Protein AF-A0A099TD48-F1 (afdb_monomer_lite)

Sequence (73 aa):
MADDRLPTQTFHPNAGEKVMNRLKLILFTLNNYAAYAQDRAGAEMFGGQLRRKRTMARRDLVIKALDGLRQQP

Secondary structure (DSSP, 8-state):
--------------HHHHHHHHHHHHHHHHHHHHHHHHHHHHHHHH--HHHHHHHHHHHHHHHHHHHHHHH--

Structure (mmCIF, N/CA/C/O backbone):
data_AF-A0A099TD48-F1
#
_entry.id   AF-A0A099TD48-F1
#
loop_
_atom_site.group_PDB
_atom_site.id
_atom_site.type_symbol
_atom_site.label_atom_id
_atom_site.label_alt_id
_atom_site.label_comp_id
_atom_site.label_asym_id
_atom_site.label_entity_id
_atom_site.label_seq_id
_atom_site.pdbx_PDB_ins_code
_atom_site.Cartn_x
_atom_site.Cartn_y
_atom_site.Cartn_z
_atom_site.occupancy
_atom_site.B_iso_or_equiv
_atom_site.auth_seq_id
_atom_site.auth_comp_id
_atom_site.auth_asym_id
_atom_site.auth_atom_id
_atom_site.pdbx_PDB_model_num
ATOM 1 N N . MET A 1 1 ? -15.834 -42.280 25.114 1.00 53.00 1 MET A N 1
ATOM 2 C CA . MET A 1 1 ? -14.622 -41.439 25.041 1.00 53.00 1 MET A CA 1
ATOM 3 C C . MET A 1 1 ? -15.097 -40.001 25.141 1.00 53.00 1 MET A C 1
ATOM 5 O O . MET A 1 1 ? -15.954 -39.638 24.347 1.00 53.00 1 MET A O 1
ATOM 9 N N . ALA A 1 2 ? -14.693 -39.263 26.178 1.00 56.84 2 ALA A N 1
ATOM 10 C CA . ALA A 1 2 ? -15.079 -37.862 26.345 1.00 56.84 2 ALA A CA 1
ATOM 11 C C . ALA A 1 2 ? -14.291 -37.004 25.338 1.00 56.84 2 ALA A C 1
ATOM 13 O O . ALA A 1 2 ? -13.110 -37.253 25.114 1.00 56.84 2 ALA A O 1
ATOM 14 N N . ASP A 1 3 ? -14.971 -36.075 24.669 1.00 61.94 3 ASP A N 1
ATOM 15 C CA . ASP A 1 3 ? -14.398 -35.183 23.656 1.00 61.94 3 ASP A CA 1
ATOM 16 C C . ASP A 1 3 ? -13.639 -34.042 24.370 1.00 61.94 3 ASP A C 1
ATOM 18 O O . ASP A 1 3 ? -14.231 -33.031 24.739 1.00 61.94 3 ASP A O 1
ATOM 22 N N . ASP A 1 4 ? -12.335 -34.229 24.619 1.00 67.00 4 ASP A N 1
ATOM 23 C CA . ASP A 1 4 ? -11.429 -33.285 25.311 1.00 67.00 4 ASP A CA 1
ATOM 24 C C . ASP A 1 4 ? -11.002 -32.094 24.423 1.00 67.00 4 ASP A C 1
ATOM 26 O O . ASP A 1 4 ? -9.830 -31.710 24.347 1.00 67.00 4 ASP A O 1
ATOM 30 N N . ARG A 1 5 ? -11.939 -31.474 23.703 1.00 71.38 5 ARG A N 1
ATOM 31 C CA . ARG A 1 5 ? -11.650 -30.216 23.001 1.00 71.38 5 ARG A CA 1
ATOM 32 C C . ARG A 1 5 ? -11.732 -29.072 24.000 1.00 71.38 5 ARG A C 1
ATOM 34 O O . ARG A 1 5 ? -12.811 -28.730 24.478 1.00 71.38 5 ARG A O 1
ATOM 41 N N . LEU A 1 6 ? -10.580 -28.470 24.300 1.00 65.31 6 LEU A N 1
ATOM 42 C CA . LEU A 1 6 ? -10.505 -27.234 25.077 1.00 65.31 6 LEU A CA 1
ATOM 43 C C . LEU A 1 6 ? -11.444 -26.185 24.454 1.00 65.31 6 LEU A C 1
ATOM 45 O O . LEU A 1 6 ? -11.436 -26.023 23.229 1.00 65.31 6 LEU A O 1
ATOM 49 N N . PRO A 1 7 ? -12.245 -25.465 25.258 1.00 63.28 7 PRO A N 1
ATOM 50 C CA . PRO A 1 7 ? -13.104 -24.416 24.737 1.00 63.28 7 PRO A CA 1
ATOM 51 C C . PRO A 1 7 ? -12.236 -23.382 24.019 1.00 63.28 7 PRO A C 1
ATOM 53 O O . PRO A 1 7 ? -11.322 -22.805 24.608 1.00 63.28 7 PRO A O 1
ATOM 56 N N . THR A 1 8 ? -12.508 -23.166 22.731 1.00 63.25 8 THR A N 1
ATOM 57 C CA . THR A 1 8 ? -11.889 -22.101 21.939 1.00 63.25 8 THR A CA 1
ATOM 58 C C . THR A 1 8 ? -12.173 -20.777 22.639 1.00 63.25 8 THR A C 1
ATOM 60 O O . THR A 1 8 ? -13.293 -20.271 22.590 1.00 63.25 8 THR A O 1
ATOM 63 N N . GLN A 1 9 ? -11.181 -20.241 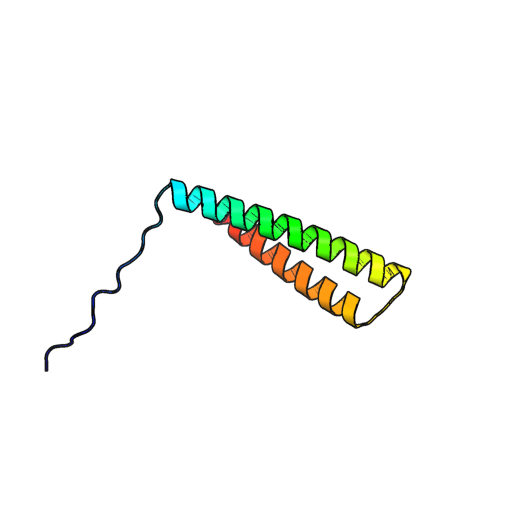23.349 1.00 60.25 9 GLN A N 1
ATOM 64 C CA . GLN A 1 9 ? -11.308 -18.965 24.036 1.00 60.25 9 GLN A CA 1
ATOM 65 C C . GLN A 1 9 ? -11.435 -17.882 22.961 1.00 60.25 9 GLN A C 1
ATOM 67 O O . GLN A 1 9 ? -10.482 -17.576 22.242 1.00 60.25 9 GLN A O 1
ATOM 72 N N . THR A 1 10 ? -12.636 -17.337 22.791 1.00 61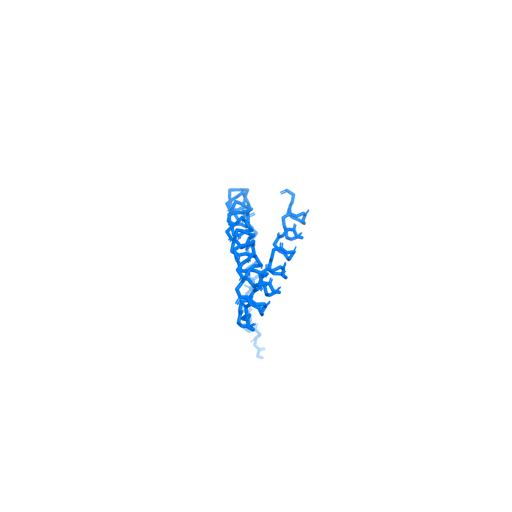.06 10 THR A N 1
ATOM 73 C CA . THR A 1 10 ? -12.863 -16.210 21.892 1.00 61.06 10 THR A CA 1
ATOM 74 C C . THR A 1 10 ? -12.291 -14.960 22.547 1.00 61.06 10 THR A C 1
ATOM 76 O O . THR A 1 10 ? -12.878 -14.385 23.462 1.00 61.06 10 THR A O 1
ATOM 79 N N . PHE A 1 11 ? -11.107 -14.539 22.100 1.00 62.94 11 PHE A N 1
ATOM 80 C CA . PHE A 1 11 ? -10.532 -13.261 22.505 1.00 62.94 11 PHE A CA 1
ATOM 81 C C . PHE A 1 11 ? -11.375 -12.129 21.917 1.00 62.94 11 PHE A C 1
ATOM 83 O O . PHE A 1 11 ? -11.327 -11.852 20.718 1.00 62.94 11 PHE A O 1
ATOM 90 N N . HIS A 1 12 ? -12.169 -11.481 22.765 1.00 64.88 12 HIS A N 1
ATOM 91 C CA . HIS A 1 12 ? -12.882 -10.263 22.409 1.00 64.88 12 HIS A CA 1
ATOM 92 C C . HIS A 1 12 ? -11.966 -9.070 22.697 1.00 64.88 12 HIS A C 1
ATOM 94 O O . HIS A 1 12 ? -11.707 -8.795 23.870 1.00 64.88 12 HIS A O 1
ATOM 100 N N . PRO A 1 13 ? -11.461 -8.359 21.672 1.00 66.12 13 PRO A N 1
ATOM 101 C CA . PRO A 1 13 ? -10.554 -7.248 21.904 1.00 66.12 13 PRO A CA 1
ATOM 102 C C . PRO A 1 13 ? -11.265 -6.138 22.678 1.00 66.12 13 PRO A C 1
ATOM 104 O O . PRO A 1 13 ? -12.385 -5.737 22.328 1.00 66.12 13 PRO A O 1
ATOM 107 N N . ASN A 1 14 ? -10.612 -5.628 23.720 1.00 82.25 14 ASN A N 1
ATOM 108 C CA . ASN A 1 14 ? -11.135 -4.502 24.494 1.00 82.25 14 ASN A CA 1
ATOM 109 C C . ASN A 1 14 ? -11.008 -3.181 23.703 1.00 82.25 14 ASN A C 1
ATOM 111 O O . ASN A 1 14 ? -10.380 -3.119 22.644 1.00 82.25 14 ASN A O 1
ATOM 115 N N . ALA A 1 15 ? -11.624 -2.101 24.195 1.00 81.00 15 ALA A N 1
ATOM 116 C CA . ALA A 1 15 ? -11.621 -0.814 23.491 1.00 81.00 15 ALA A CA 1
ATOM 117 C C . ALA A 1 15 ? -10.200 -0.273 23.221 1.00 81.00 15 ALA A C 1
ATOM 119 O O . ALA A 1 15 ? -9.934 0.225 22.128 1.00 81.00 15 ALA A O 1
ATOM 120 N N . GLY A 1 16 ? -9.272 -0.427 24.172 1.00 84.06 16 GLY A N 1
ATOM 121 C CA . GLY A 1 16 ? -7.880 0.006 24.014 1.00 84.06 16 GLY A CA 1
ATOM 122 C C . GLY A 1 16 ? -7.128 -0.787 22.942 1.00 84.06 16 GLY A C 1
ATOM 123 O O . GLY A 1 16 ? -6.423 -0.212 22.112 1.00 84.06 16 GLY A O 1
ATOM 124 N N . GLU A 1 17 ? -7.333 -2.102 22.890 1.00 87.81 17 GLU A N 1
ATOM 125 C CA . GLU A 1 17 ? -6.753 -2.974 21.864 1.00 87.81 17 GLU A CA 1
ATOM 126 C C . GLU A 1 17 ? -7.300 -2.665 20.470 1.00 87.81 17 GLU A C 1
ATOM 128 O O . GLU A 1 17 ? -6.538 -2.656 19.502 1.00 87.81 17 GLU A O 1
ATOM 133 N N . LYS A 1 18 ? -8.596 -2.344 20.354 1.00 87.19 18 LYS A N 1
ATOM 134 C CA . LYS A 1 18 ? -9.205 -1.910 19.086 1.00 87.19 18 LYS A CA 1
ATOM 135 C C . LYS A 1 18 ? -8.554 -0.631 18.561 1.00 87.19 18 LYS A C 1
ATOM 137 O O . LYS A 1 18 ? -8.150 -0.594 17.400 1.00 87.19 18 LYS A O 1
ATOM 142 N N . VAL A 1 19 ? -8.386 0.380 19.417 1.00 90.44 19 VAL A N 1
ATOM 14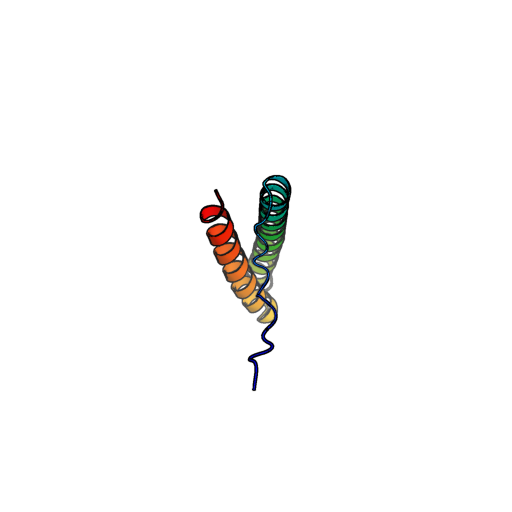3 C CA . VAL A 1 19 ? -7.719 1.643 19.053 1.00 90.44 19 VAL A CA 1
ATOM 144 C C . VAL A 1 19 ? -6.274 1.394 18.615 1.00 90.44 19 VAL A C 1
ATOM 146 O O . VAL A 1 19 ? -5.853 1.881 17.565 1.00 90.44 19 VAL A O 1
ATOM 149 N N . MET A 1 20 ? -5.519 0.592 19.369 1.00 93.62 20 MET A N 1
ATOM 150 C CA . MET A 1 20 ? -4.129 0.267 19.038 1.00 93.62 20 MET A CA 1
ATOM 151 C C . MET A 1 20 ? -4.013 -0.505 17.716 1.00 93.62 20 MET A C 1
ATOM 153 O O . MET A 1 20 ? -3.146 -0.205 16.897 1.00 93.62 20 MET A O 1
ATOM 157 N N . ASN A 1 21 ? -4.890 -1.478 17.471 1.00 91.75 21 ASN A N 1
ATOM 158 C CA . ASN A 1 21 ? -4.894 -2.241 16.222 1.00 91.75 21 ASN A CA 1
ATOM 159 C C . ASN A 1 21 ? -5.243 -1.359 15.020 1.00 91.75 21 ASN A C 1
ATOM 161 O O . ASN A 1 21 ? -4.581 -1.457 13.985 1.00 91.75 21 ASN A O 1
ATOM 165 N N . ARG A 1 22 ? -6.203 -0.439 15.179 1.00 92.81 22 ARG A N 1
ATOM 166 C CA . ARG A 1 22 ? -6.521 0.568 14.162 1.00 92.81 22 ARG A CA 1
ATOM 167 C C . ARG A 1 22 ? -5.313 1.459 13.873 1.00 92.81 22 ARG A C 1
ATOM 169 O O . ARG A 1 22 ? -4.956 1.634 12.712 1.00 92.81 22 ARG A O 1
ATOM 176 N N . LEU A 1 23 ? -4.631 1.964 14.905 1.00 95.44 23 LEU A N 1
ATOM 177 C CA . LEU A 1 23 ? -3.424 2.784 14.744 1.00 95.44 23 LEU A CA 1
ATOM 178 C C . LEU A 1 23 ? -2.302 2.024 14.025 1.00 95.44 23 LEU A C 1
ATOM 180 O O . LEU A 1 23 ? -1.701 2.555 13.092 1.00 95.44 23 LEU A O 1
ATOM 184 N N . LYS A 1 24 ? -2.044 0.767 14.405 1.00 95.56 24 LYS A N 1
ATOM 185 C CA . LYS A 1 24 ? -1.069 -0.093 13.716 1.00 95.56 24 LYS A CA 1
ATOM 186 C C . LYS A 1 24 ? -1.414 -0.250 12.239 1.00 95.56 24 LYS A C 1
ATOM 188 O O . LYS A 1 24 ? -0.523 -0.157 11.397 1.00 95.56 24 LYS A O 1
ATOM 193 N N . LEU A 1 25 ? -2.692 -0.444 11.916 1.00 96.06 25 LEU A N 1
ATOM 194 C CA . LEU A 1 25 ? -3.144 -0.581 10.535 1.00 96.06 25 LEU A CA 1
ATOM 195 C C . LEU A 1 25 ? -3.012 0.736 9.751 1.00 96.06 25 LEU A C 1
ATOM 197 O O . LEU A 1 25 ? -2.588 0.709 8.596 1.00 96.06 25 LEU A O 1
ATOM 201 N N . ILE A 1 26 ? -3.272 1.889 10.377 1.00 96.94 26 ILE A N 1
ATOM 202 C CA . ILE A 1 26 ? -3.013 3.216 9.788 1.00 96.94 26 ILE A CA 1
ATOM 203 C C . ILE A 1 26 ? -1.523 3.372 9.466 1.00 96.94 26 ILE A C 1
ATOM 205 O O . ILE A 1 26 ? -1.168 3.665 8.324 1.00 96.94 26 ILE A O 1
ATOM 209 N N . LEU A 1 27 ? -0.641 3.126 10.439 1.00 97.81 27 LEU A N 1
ATOM 210 C CA . LEU A 1 27 ? 0.809 3.253 10.258 1.00 97.81 27 LEU A CA 1
ATOM 211 C C . LEU A 1 27 ? 1.337 2.289 9.188 1.00 97.81 27 LEU A C 1
ATOM 213 O O . LEU A 1 27 ? 2.133 2.679 8.332 1.00 97.81 27 LEU A O 1
ATOM 217 N N . PHE A 1 28 ? 0.847 1.047 9.183 1.00 96.69 28 PHE A N 1
ATOM 218 C CA . PHE A 1 28 ? 1.146 0.072 8.137 1.00 96.69 28 PHE A CA 1
ATOM 219 C C . PHE A 1 28 ? 0.731 0.585 6.753 1.00 96.69 28 PHE A C 1
ATOM 221 O O . PHE A 1 28 ? 1.511 0.486 5.802 1.00 96.69 28 PHE A O 1
ATOM 228 N N . THR A 1 29 ? -0.471 1.153 6.640 1.00 97.62 29 THR A N 1
ATOM 229 C CA . THR A 1 29 ? -1.006 1.689 5.380 1.00 97.62 29 THR A CA 1
ATOM 230 C C . THR A 1 29 ? -0.143 2.835 4.861 1.00 97.62 29 THR A C 1
ATOM 232 O O . THR A 1 29 ? 0.272 2.806 3.703 1.00 97.62 29 THR A O 1
ATOM 235 N N . LEU A 1 30 ? 0.195 3.803 5.721 1.00 97.94 30 LEU A N 1
ATOM 236 C CA . LEU A 1 30 ? 1.031 4.955 5.366 1.00 97.94 30 LEU A CA 1
ATOM 237 C C . LEU A 1 30 ? 2.417 4.523 4.875 1.00 97.94 30 LEU A C 1
ATOM 239 O O . LEU A 1 30 ? 2.868 4.972 3.821 1.00 97.94 30 LEU A O 1
ATOM 243 N N . ASN A 1 31 ? 3.063 3.599 5.589 1.00 97.88 31 ASN A N 1
ATOM 244 C CA . ASN A 1 31 ? 4.381 3.094 5.210 1.00 97.88 31 ASN A CA 1
ATOM 245 C C . ASN A 1 31 ? 4.352 2.366 3.853 1.00 97.88 31 ASN A C 1
ATOM 247 O O . ASN A 1 31 ? 5.211 2.577 2.996 1.00 97.88 31 ASN A O 1
ATOM 251 N N . ASN A 1 32 ? 3.336 1.529 3.620 1.00 97.81 32 ASN A N 1
ATOM 252 C CA . ASN A 1 32 ? 3.194 0.820 2.347 1.00 97.81 32 ASN A CA 1
ATOM 253 C C . ASN A 1 32 ? 2.857 1.760 1.187 1.00 97.81 32 ASN A C 1
ATOM 255 O O . ASN A 1 32 ? 3.342 1.536 0.078 1.00 97.81 32 ASN A O 1
ATOM 259 N N . TYR A 1 33 ? 2.073 2.809 1.432 1.00 98.00 33 TYR A N 1
ATOM 260 C CA . TYR A 1 33 ? 1.756 3.811 0.420 1.00 98.00 33 TYR A CA 1
ATOM 261 C C . TYR A 1 33 ? 2.991 4.624 0.010 1.00 98.00 33 TYR A C 1
ATOM 263 O O . TYR A 1 33 ? 3.236 4.807 -1.182 1.00 98.00 33 TYR A O 1
ATOM 271 N N . ALA A 1 34 ? 3.818 5.040 0.974 1.00 97.94 34 ALA A N 1
ATOM 272 C CA . ALA A 1 34 ? 5.082 5.717 0.687 1.00 97.94 34 ALA A CA 1
ATOM 273 C C . ALA A 1 34 ? 6.018 4.833 -0.157 1.00 97.94 34 ALA A C 1
ATOM 275 O O . ALA A 1 34 ? 6.529 5.274 -1.189 1.00 97.94 34 ALA A O 1
ATOM 276 N N . ALA A 1 35 ? 6.175 3.559 0.219 1.00 97.19 35 ALA A N 1
ATOM 277 C CA . A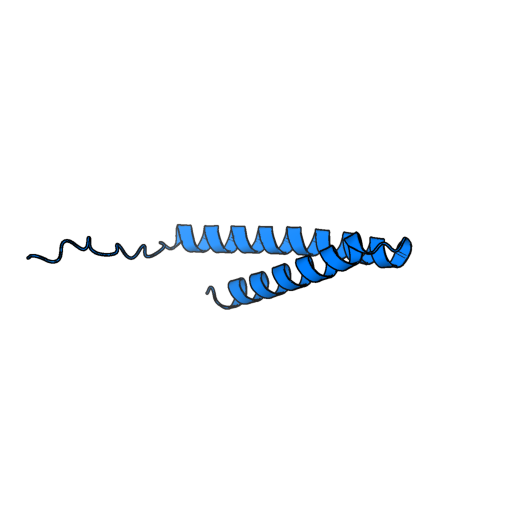LA A 1 35 ? 6.973 2.601 -0.545 1.00 97.19 35 ALA A CA 1
ATOM 278 C C . ALA A 1 35 ? 6.407 2.353 -1.956 1.00 97.19 35 ALA A C 1
ATOM 280 O O . ALA A 1 35 ? 7.167 2.284 -2.921 1.00 97.19 35 ALA A O 1
ATOM 281 N N . TYR A 1 36 ? 5.078 2.261 -2.098 1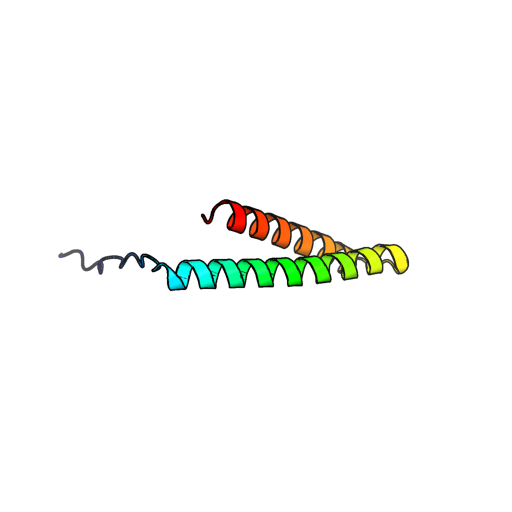.00 97.62 36 TYR A N 1
ATOM 282 C CA . TYR A 1 36 ? 4.405 2.180 -3.399 1.00 97.62 36 TYR A CA 1
ATOM 283 C C . TYR A 1 36 ? 4.774 3.368 -4.294 1.00 97.62 36 TYR A C 1
ATOM 285 O O . TYR A 1 36 ? 5.158 3.161 -5.446 1.00 97.62 36 TYR A O 1
ATOM 293 N N . ALA A 1 37 ? 4.685 4.593 -3.767 1.00 97.06 37 ALA A N 1
ATOM 294 C CA . ALA A 1 37 ? 4.978 5.806 -4.522 1.00 97.06 37 ALA A CA 1
ATOM 295 C C . ALA A 1 37 ? 6.445 5.846 -4.976 1.00 97.06 37 ALA A C 1
ATOM 297 O O . ALA A 1 37 ? 6.721 6.147 -6.136 1.00 97.06 37 ALA A O 1
ATOM 298 N N . GLN A 1 38 ? 7.376 5.460 -4.099 1.00 96.50 38 GLN A N 1
ATOM 299 C CA . GLN A 1 38 ? 8.804 5.380 -4.417 1.00 96.50 38 GLN A CA 1
ATOM 300 C C . GLN A 1 38 ? 9.115 4.326 -5.488 1.00 96.50 38 GLN A C 1
ATOM 302 O O . GLN A 1 38 ? 9.841 4.613 -6.443 1.00 96.50 38 GLN A O 1
ATOM 307 N N . ASP A 1 39 ? 8.570 3.111 -5.362 1.00 96.62 39 ASP A N 1
ATOM 308 C CA . ASP A 1 39 ? 8.776 2.058 -6.362 1.00 96.62 39 ASP A CA 1
ATOM 309 C C . ASP A 1 39 ? 8.142 2.439 -7.705 1.00 96.62 39 ASP A C 1
ATOM 311 O O . ASP A 1 39 ? 8.751 2.198 -8.747 1.00 96.62 39 ASP A O 1
ATOM 315 N N . ARG A 1 40 ? 6.961 3.078 -7.695 1.00 96.50 40 ARG A N 1
ATOM 316 C CA . ARG A 1 40 ? 6.284 3.558 -8.907 1.00 96.50 40 ARG A CA 1
ATOM 317 C C . ARG A 1 40 ? 7.094 4.637 -9.618 1.00 96.50 40 ARG A C 1
ATOM 319 O O . ARG A 1 40 ? 7.441 4.441 -10.777 1.00 96.50 40 ARG A O 1
ATOM 326 N N . ALA A 1 41 ? 7.439 5.721 -8.922 1.00 96.50 41 ALA A N 1
ATOM 327 C CA . ALA A 1 41 ? 8.247 6.799 -9.490 1.00 96.50 41 ALA A CA 1
ATOM 328 C C . ALA A 1 41 ? 9.594 6.260 -9.989 1.00 96.50 41 ALA A C 1
ATOM 330 O O . ALA A 1 41 ? 10.033 6.550 -11.096 1.00 96.50 41 ALA A O 1
ATOM 331 N N . GLY A 1 42 ? 10.214 5.371 -9.211 1.00 95.81 42 GLY A N 1
ATOM 332 C CA . GLY A 1 42 ? 11.439 4.695 -9.605 1.00 95.81 42 GLY A CA 1
ATOM 333 C C . GLY A 1 42 ? 11.302 3.834 -10.864 1.00 95.81 42 GLY A C 1
ATOM 334 O O . GLY A 1 42 ? 12.209 3.825 -11.691 1.00 95.81 42 GLY A O 1
ATOM 335 N N . ALA A 1 43 ? 10.190 3.114 -11.021 1.00 95.62 43 ALA A N 1
ATOM 336 C CA . ALA A 1 43 ? 9.911 2.305 -12.205 1.00 95.62 43 ALA A CA 1
ATOM 337 C C . ALA A 1 43 ? 9.559 3.150 -13.440 1.00 95.62 43 ALA A C 1
ATOM 339 O O . ALA A 1 43 ? 9.843 2.719 -14.557 1.00 95.62 43 ALA A O 1
ATOM 340 N N . GLU A 1 44 ? 8.940 4.316 -13.247 1.00 95.19 44 GLU A N 1
ATOM 341 C CA . GLU A 1 44 ? 8.622 5.282 -14.305 1.00 95.19 44 GLU A CA 1
ATOM 342 C C . GLU A 1 44 ? 9.888 6.003 -14.798 1.00 95.19 44 GLU A C 1
ATOM 344 O O . GLU A 1 44 ? 10.091 6.107 -16.003 1.00 95.19 44 GLU A O 1
ATOM 349 N N . MET A 1 45 ? 10.778 6.420 -13.891 1.00 95.75 45 MET A N 1
ATOM 350 C CA . MET A 1 45 ? 12.002 7.158 -14.239 1.00 95.75 45 MET A CA 1
ATOM 351 C C . MET A 1 45 ? 13.145 6.263 -14.729 1.00 95.75 45 MET A C 1
ATOM 353 O O . MET A 1 45 ? 13.839 6.613 -15.678 1.00 95.75 45 MET A O 1
ATOM 357 N N . PHE A 1 46 ? 13.370 5.119 -14.076 1.00 94.19 46 PHE A N 1
ATOM 358 C CA . PHE A 1 46 ?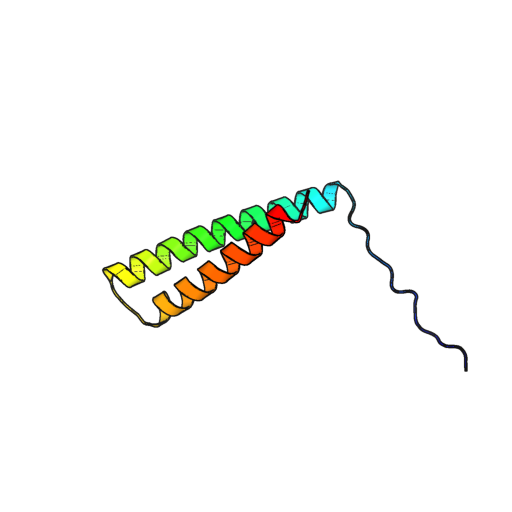 14.559 4.280 -14.302 1.00 94.19 46 PHE A CA 1
ATOM 359 C C . PHE A 1 46 ? 14.222 2.871 -14.805 1.00 94.19 46 PHE A C 1
ATOM 361 O O . PHE A 1 46 ? 15.117 2.075 -15.088 1.00 94.19 46 PHE A O 1
ATOM 368 N N . GLY A 1 47 ? 12.937 2.523 -14.904 1.00 92.38 47 GLY A N 1
ATOM 369 C CA . GLY A 1 47 ? 12.511 1.173 -15.254 1.00 92.38 47 GLY A CA 1
ATOM 370 C C . GLY A 1 47 ? 12.756 0.131 -14.152 1.00 92.38 47 GLY A C 1
ATOM 371 O O . GLY A 1 47 ? 12.869 0.432 -12.964 1.00 92.38 47 GLY A O 1
ATOM 372 N N . GLY A 1 48 ? 12.806 -1.142 -14.557 1.00 94.25 48 GLY A N 1
ATOM 373 C CA . GLY A 1 48 ? 13.103 -2.280 -13.678 1.00 94.25 48 GLY A CA 1
ATOM 374 C C . GLY A 1 48 ? 11.888 -3.143 -13.315 1.00 94.25 48 GLY A C 1
ATOM 375 O O . GLY A 1 48 ? 10.937 -2.698 -12.673 1.00 94.25 48 GLY A O 1
ATOM 376 N N . GLN A 1 49 ? 11.949 -4.428 -13.680 1.00 94.12 49 GLN A N 1
ATOM 377 C CA . GLN A 1 49 ? 10.866 -5.393 -13.434 1.00 94.12 49 GLN A CA 1
ATOM 378 C C . GLN A 1 49 ? 10.594 -5.623 -11.943 1.00 94.12 49 GLN A C 1
ATOM 380 O O . GLN A 1 49 ? 9.440 -5.741 -11.537 1.00 94.12 49 GLN A O 1
ATOM 385 N N . LEU A 1 50 ? 11.639 -5.635 -11.109 1.00 95.12 50 LEU A N 1
ATOM 386 C CA . LEU A 1 50 ? 11.480 -5.806 -9.665 1.00 95.12 50 LEU A CA 1
ATOM 387 C C . LEU A 1 50 ? 10.684 -4.653 -9.036 1.00 95.12 50 LEU A C 1
ATOM 389 O O . LEU A 1 50 ? 9.771 -4.913 -8.257 1.00 95.12 50 LEU A O 1
ATOM 393 N N . ARG A 1 51 ? 10.983 -3.398 -9.408 1.00 94.81 51 ARG A N 1
ATOM 394 C CA . ARG A 1 51 ? 10.249 -2.222 -8.910 1.00 94.81 51 ARG A CA 1
ATOM 395 C C . ARG A 1 51 ? 8.775 -2.305 -9.292 1.00 94.81 51 ARG A C 1
ATOM 397 O O . ARG A 1 51 ? 7.933 -2.209 -8.414 1.00 94.81 51 ARG A O 1
ATOM 404 N N . ARG A 1 52 ? 8.461 -2.627 -10.554 1.00 95.31 52 ARG A N 1
ATOM 405 C CA . ARG A 1 52 ? 7.071 -2.802 -11.025 1.00 95.31 52 ARG A CA 1
ATOM 406 C C . ARG A 1 52 ? 6.311 -3.880 -10.252 1.00 95.31 52 ARG A C 1
ATOM 408 O O . ARG A 1 52 ? 5.175 -3.649 -9.843 1.00 95.31 52 ARG A O 1
ATOM 415 N N . LYS A 1 53 ? 6.940 -5.035 -10.004 1.00 96.94 53 LYS A N 1
ATOM 416 C CA . LYS A 1 53 ? 6.338 -6.105 -9.190 1.00 96.94 53 LYS A CA 1
ATOM 417 C C . LYS A 1 53 ? 6.067 -5.637 -7.759 1.00 96.94 53 LYS A C 1
ATOM 419 O O . LYS A 1 53 ? 4.978 -5.874 -7.243 1.00 96.94 53 LYS A O 1
ATOM 424 N N . ARG A 1 54 ? 7.018 -4.931 -7.134 1.00 96.62 54 ARG A N 1
ATOM 425 C CA . ARG A 1 54 ? 6.818 -4.361 -5.794 1.00 96.62 54 ARG A CA 1
ATOM 426 C C . ARG A 1 54 ? 5.739 -3.281 -5.774 1.00 96.62 54 ARG A C 1
ATOM 428 O O . ARG A 1 54 ? 4.927 -3.297 -4.859 1.00 96.62 54 ARG A O 1
ATOM 435 N N . THR A 1 55 ? 5.660 -2.415 -6.786 1.00 96.94 55 THR A N 1
ATOM 436 C CA . THR A 1 55 ? 4.579 -1.428 -6.931 1.00 96.94 55 THR A CA 1
ATOM 437 C C . THR A 1 55 ? 3.213 -2.109 -6.888 1.00 96.94 55 THR A C 1
ATOM 439 O O . THR A 1 55 ? 2.357 -1.698 -6.109 1.00 96.94 55 THR A O 1
ATOM 442 N N . MET A 1 56 ? 3.011 -3.175 -7.670 1.00 96.12 56 MET A N 1
ATOM 443 C CA . MET A 1 56 ? 1.741 -3.912 -7.674 1.00 96.12 56 MET A CA 1
ATOM 444 C C . MET A 1 56 ? 1.452 -4.553 -6.312 1.00 96.12 56 MET A C 1
ATOM 446 O O . MET A 1 56 ? 0.386 -4.330 -5.747 1.00 96.12 56 MET A O 1
ATOM 450 N N . ALA A 1 57 ? 2.432 -5.243 -5.722 1.00 96.19 57 ALA A N 1
ATOM 451 C CA . ALA A 1 57 ? 2.264 -5.863 -4.406 1.00 96.19 57 ALA A CA 1
ATOM 452 C C . ALA A 1 57 ? 1.934 -4.839 -3.301 1.00 96.19 57 ALA A C 1
ATOM 454 O O . ALA A 1 57 ? 1.067 -5.078 -2.461 1.00 96.19 57 ALA A O 1
ATOM 455 N N . ARG A 1 58 ? 2.593 -3.672 -3.300 1.00 96.44 58 ARG A N 1
ATOM 456 C CA . ARG A 1 58 ? 2.323 -2.597 -2.333 1.00 96.44 58 ARG A CA 1
ATOM 457 C C . ARG A 1 58 ? 0.941 -1.988 -2.540 1.00 96.44 58 ARG A C 1
ATOM 459 O O . ARG A 1 58 ? 0.261 -1.724 -1.553 1.00 96.44 58 ARG A O 1
ATOM 466 N N . ARG A 1 59 ? 0.504 -1.809 -3.791 1.00 96.00 59 ARG A N 1
ATOM 467 C CA . ARG A 1 59 ? -0.854 -1.346 -4.108 1.00 96.00 59 ARG A CA 1
ATOM 468 C C . ARG A 1 59 ? -1.904 -2.276 -3.498 1.00 96.00 59 ARG A C 1
ATOM 470 O O . ARG A 1 59 ? -2.807 -1.792 -2.822 1.00 96.00 59 ARG A O 1
ATOM 477 N N . ASP A 1 60 ? -1.748 -3.585 -3.675 1.00 96.94 60 ASP A N 1
ATOM 478 C CA . ASP A 1 60 ? -2.694 -4.575 -3.147 1.00 96.94 60 ASP A CA 1
ATOM 479 C C . ASP A 1 60 ? -2.733 -4.577 -1.612 1.00 96.94 60 ASP A C 1
ATOM 481 O O . ASP A 1 60 ? -3.808 -4.657 -1.015 1.00 96.94 60 ASP A O 1
ATOM 485 N N . LEU A 1 61 ? -1.572 -4.441 -0.959 1.00 95.81 61 LEU A N 1
ATOM 486 C CA . LEU A 1 61 ? -1.488 -4.320 0.500 1.00 95.81 61 LEU A CA 1
ATOM 487 C C . LEU A 1 61 ? -2.182 -3.056 1.017 1.00 95.81 61 LEU A C 1
ATOM 489 O O . LEU A 1 61 ? -2.905 -3.130 2.008 1.00 95.81 61 LEU A O 1
ATOM 493 N N . VAL A 1 62 ? -1.990 -1.912 0.352 1.00 97.12 62 VAL A N 1
ATOM 494 C CA . VAL A 1 62 ? -2.638 -0.645 0.731 1.00 97.12 62 VAL A CA 1
ATOM 495 C C . VAL A 1 62 ? -4.154 -0.749 0.597 1.00 97.12 62 VAL A C 1
ATOM 497 O O . VAL A 1 62 ? -4.858 -0.346 1.517 1.00 97.12 62 VAL A O 1
ATOM 500 N N . ILE A 1 63 ? -4.665 -1.319 -0.499 1.00 96.75 63 ILE A N 1
ATOM 501 C CA . ILE A 1 63 ? -6.113 -1.491 -0.708 1.00 96.75 63 ILE A CA 1
ATOM 502 C C . ILE A 1 63 ? -6.714 -2.348 0.410 1.00 96.75 63 ILE A C 1
ATOM 504 O O . ILE A 1 63 ? -7.642 -1.908 1.082 1.00 96.75 63 ILE A O 1
ATOM 508 N N . LYS A 1 64 ? -6.127 -3.519 0.686 1.00 97.00 64 LYS A N 1
ATOM 509 C CA . LYS A 1 64 ? -6.600 -4.410 1.759 1.00 97.00 64 LYS A CA 1
ATOM 510 C C . LYS A 1 64 ? -6.556 -3.745 3.134 1.00 97.00 64 LYS A C 1
ATOM 512 O O . LYS A 1 64 ? -7.461 -3.942 3.941 1.00 97.00 64 LYS A O 1
ATOM 517 N N . ALA A 1 65 ? -5.516 -2.962 3.412 1.00 96.19 65 ALA A N 1
ATOM 518 C CA . ALA A 1 65 ? -5.390 -2.263 4.683 1.00 96.19 65 ALA A CA 1
ATOM 519 C C . ALA A 1 65 ? -6.434 -1.142 4.831 1.00 96.19 65 ALA A C 1
ATOM 521 O O . ALA A 1 65 ? -7.044 -1.020 5.891 1.00 96.19 65 ALA A O 1
ATOM 522 N N . LEU A 1 66 ? -6.701 -0.378 3.766 1.00 95.94 66 LEU A N 1
ATOM 523 C CA . LEU A 1 66 ? -7.770 0.625 3.739 1.00 95.94 66 LEU A CA 1
ATOM 524 C C . LEU A 1 66 ? -9.153 -0.007 3.915 1.00 95.94 66 LEU A C 1
ATOM 526 O O . LEU A 1 66 ? -9.970 0.525 4.666 1.00 95.94 66 LEU A O 1
ATOM 530 N N . ASP A 1 67 ? -9.410 -1.147 3.276 1.00 96.56 67 ASP A N 1
ATOM 531 C CA . ASP A 1 67 ? -10.660 -1.886 3.459 1.00 96.56 67 ASP A CA 1
ATOM 532 C C . ASP A 1 67 ? -10.806 -2.378 4.905 1.00 96.56 67 ASP A C 1
ATOM 534 O O . ASP A 1 67 ? -11.865 -2.206 5.508 1.00 96.56 67 ASP A O 1
ATOM 538 N N . GLY A 1 68 ? -9.726 -2.878 5.514 1.00 94.38 68 GLY A N 1
ATOM 539 C CA . GLY A 1 68 ? -9.700 -3.218 6.938 1.00 94.38 68 GLY A CA 1
ATOM 540 C C . GLY A 1 68 ? -9.991 -2.019 7.852 1.00 94.38 68 GLY A C 1
ATOM 541 O O . GLY A 1 68 ? -10.750 -2.149 8.810 1.00 94.38 68 GLY A O 1
ATOM 542 N N . LEU A 1 69 ? -9.457 -0.832 7.539 1.00 94.19 69 LEU A N 1
ATOM 543 C CA . LEU A 1 69 ? -9.726 0.402 8.293 1.00 94.19 69 LEU A CA 1
ATOM 544 C C . LEU A 1 69 ? -11.176 0.879 8.174 1.00 94.19 69 LEU A C 1
ATOM 546 O O . LEU A 1 69 ? -11.696 1.473 9.117 1.00 94.19 69 LEU A O 1
ATOM 550 N N . ARG A 1 70 ? -11.827 0.636 7.032 1.00 92.06 70 ARG A N 1
ATOM 551 C CA . ARG A 1 70 ? -13.250 0.954 6.820 1.00 92.06 70 ARG A CA 1
ATOM 552 C C . ARG A 1 70 ? -14.176 0.009 7.578 1.00 92.06 70 ARG A C 1
ATOM 554 O O . ARG A 1 70 ? -15.240 0.429 8.010 1.00 92.06 70 ARG A O 1
ATOM 561 N N . GLN A 1 71 ? -13.783 -1.255 7.712 1.00 89.81 71 GLN A N 1
ATOM 562 C CA . GLN A 1 71 ? -14.567 -2.282 8.404 1.00 89.81 71 GLN A CA 1
ATOM 563 C C . GLN A 1 71 ? -14.441 -2.204 9.929 1.00 89.81 71 GLN A C 1
ATOM 565 O O . GLN A 1 71 ? -15.300 -2.711 10.646 1.00 89.81 71 GLN A O 1
ATOM 570 N N . GLN A 1 72 ? -13.374 -1.583 10.435 1.00 76.25 72 GLN A N 1
ATOM 571 C CA . GLN A 1 72 ? -13.228 -1.288 11.855 1.00 76.25 72 GLN A CA 1
ATOM 572 C C . GLN A 1 72 ? -13.977 0.023 12.170 1.00 76.25 72 GLN A C 1
ATOM 574 O O . GLN A 1 72 ? -13.636 1.041 11.562 1.00 76.25 72 GLN A O 1
ATOM 579 N N . PRO A 1 73 ? -14.982 0.024 13.065 1.00 58.28 73 PRO A N 1
ATOM 580 C CA . PRO A 1 73 ? -15.615 1.253 13.543 1.00 58.28 73 PRO A CA 1
ATOM 581 C C . PRO A 1 73 ? -14.650 2.118 14.368 1.00 58.28 73 PRO A C 1
ATOM 583 O O . PRO A 1 73 ? -13.682 1.563 14.945 1.00 58.28 73 PRO A O 1
#

Foldseek 3Di:
DDDPDDPPPPDDDDPVRLVVVLVVLVVVLVVLVVLLVVLVVCCVPPNDPVSVVSNVVSVVSNVVSVVVNVPRD

pLDDT: mean 88.31, std 13.3, range [53.0, 98.0]

Radius of gyration: 19.04 Å; chains: 1; bounding box: 30×49×42 Å